Protein AF-A0A2W6E4Q5-F1 (afdb_monomer)

Sequence (170 aa):
MCGGDHVGRRRNDKDLIDVLPLVQTREFAFVKGAGGAVDGIVTTADVVGLYEETAGAFLLIGELDRALRSIISSAFTLAEVNALCRPGVAGISSADEMSFGDYQRILENPDKWAKLGWQLDRGTFIKRLDEVRDVRNDVMHFNPDPVPSGTTRKLRELIKIVRRYGAFGK

Nearest PDB structures (foldseek):
  3atp-assembly1_B  TM=2.750E-01  e=1.380E+00  Escherichia coli str. K-12 substr. W3110
  2lfd-assembly1_A  TM=3.001E-01  e=2.830E+00  Escherichia coli
  6n1l-assembly1_A  TM=2.375E-01  e=1.977E+00  Borreliella burgdorferi B31

Radius of gyration: 22.83 Å; Cα contacts (8 Å, |Δi|>4): 129; chains: 1; bounding box: 63×52×54 Å

Structure (mmCIF, N/CA/C/O backbone):
data_AF-A0A2W6E4Q5-F1
#
_entry.id   AF-A0A2W6E4Q5-F1
#
loop_
_atom_site.group_PDB
_atom_site.id
_atom_site.type_symbol
_atom_site.label_atom_id
_atom_site.label_alt_id
_atom_site.label_comp_id
_atom_site.label_asym_id
_atom_site.label_entity_id
_atom_site.label_seq_id
_atom_site.pdbx_PDB_ins_code
_atom_site.Cartn_x
_atom_site.Cartn_y
_atom_site.Cartn_z
_atom_site.occupancy
_atom_site.B_iso_or_equiv
_atom_site.auth_seq_id
_atom_site.auth_comp_id
_atom_site.auth_asym_id
_atom_site.auth_atom_id
_atom_site.pdbx_PDB_model_num
ATOM 1 N N . MET A 1 1 ? -44.303 34.575 13.469 1.00 31.73 1 MET A N 1
ATOM 2 C CA . MET A 1 1 ? -43.370 35.079 12.441 1.00 31.73 1 MET A CA 1
ATOM 3 C C . MET A 1 1 ? -42.359 33.986 12.171 1.00 31.73 1 MET A C 1
ATOM 5 O O . MET A 1 1 ? -41.859 33.397 13.119 1.00 31.73 1 MET A O 1
ATOM 9 N N . CYS A 1 2 ? -42.191 33.656 10.896 1.00 37.09 2 CYS A N 1
ATOM 10 C CA . CYS A 1 2 ? -41.389 32.549 10.392 1.00 37.09 2 CYS A CA 1
ATOM 11 C C . CYS A 1 2 ? -39.880 32.783 10.564 1.00 37.09 2 CYS A C 1
ATOM 13 O O . CYS A 1 2 ? -39.426 33.924 10.557 1.00 37.09 2 CYS A O 1
ATOM 15 N N . GLY A 1 3 ? -39.131 31.684 10.614 1.00 28.83 3 GLY A N 1
ATOM 16 C CA . GLY A 1 3 ? -37.676 31.617 10.474 1.00 28.83 3 GLY A CA 1
ATOM 17 C C . GLY A 1 3 ? -37.183 30.386 11.226 1.00 28.83 3 GLY A C 1
ATOM 18 O O . GLY A 1 3 ? -37.381 30.299 12.428 1.00 28.83 3 GLY A O 1
ATOM 19 N N . GLY A 1 4 ? -36.607 29.354 10.632 1.00 29.16 4 GLY A N 1
ATOM 20 C CA . GLY A 1 4 ? -36.110 29.104 9.287 1.00 29.16 4 GLY A CA 1
ATOM 21 C C . GLY A 1 4 ? -35.218 27.871 9.447 1.00 29.16 4 GLY A C 1
ATOM 22 O O . GLY A 1 4 ? -34.420 27.816 10.381 1.00 29.16 4 GLY A O 1
ATOM 23 N N . ASP A 1 5 ? -35.435 26.855 8.619 1.00 39.59 5 ASP A N 1
ATOM 24 C CA . ASP A 1 5 ? -34.815 25.537 8.725 1.00 39.59 5 ASP A CA 1
ATOM 25 C C . ASP A 1 5 ? -33.282 25.575 8.710 1.00 39.59 5 ASP A C 1
ATOM 27 O O . ASP A 1 5 ? -32.662 25.891 7.694 1.00 39.59 5 ASP A O 1
ATOM 31 N N . HIS A 1 6 ? -32.668 25.111 9.798 1.00 31.28 6 HIS A N 1
ATOM 32 C CA . HIS A 1 6 ? -31.333 24.522 9.784 1.00 31.28 6 HIS A CA 1
ATOM 33 C C . HIS A 1 6 ? -31.414 23.154 10.460 1.00 31.28 6 HIS A C 1
ATOM 35 O O . HIS A 1 6 ? -31.339 23.024 11.682 1.00 31.28 6 HIS A O 1
ATOM 41 N N . VAL A 1 7 ? -31.596 22.118 9.636 1.00 35.91 7 VAL A N 1
ATOM 42 C CA . VAL A 1 7 ? -31.468 20.708 10.019 1.00 35.91 7 VAL A CA 1
ATOM 43 C C . VAL A 1 7 ? -30.006 20.449 10.395 1.00 35.91 7 VAL A C 1
ATOM 45 O O . VAL A 1 7 ? -29.190 19.995 9.597 1.00 35.91 7 VAL A O 1
ATOM 48 N N . GLY A 1 8 ? -29.659 20.775 11.638 1.00 28.92 8 GLY A N 1
ATOM 49 C CA . GLY A 1 8 ? -28.462 20.288 12.304 1.00 28.92 8 GLY A CA 1
ATOM 50 C C . GLY A 1 8 ? -28.717 18.851 12.728 1.00 28.92 8 GLY A C 1
ATOM 51 O O . GLY A 1 8 ? -29.323 18.597 13.768 1.00 28.92 8 GLY A O 1
ATOM 52 N N . ARG A 1 9 ? -28.296 17.905 11.890 1.00 31.89 9 ARG A N 1
ATOM 53 C CA . ARG A 1 9 ? -28.282 16.468 12.179 1.00 31.89 9 ARG A CA 1
ATOM 54 C C . ARG A 1 9 ? -27.397 16.241 13.418 1.00 31.89 9 ARG A C 1
ATOM 56 O O . ARG A 1 9 ? -26.188 16.102 13.280 1.00 31.89 9 ARG A O 1
ATOM 63 N N . ARG A 1 10 ? -27.969 16.265 14.628 1.00 32.62 10 ARG A N 1
ATOM 64 C CA . ARG A 1 10 ? -27.232 15.947 15.861 1.00 32.62 10 ARG A CA 1
ATOM 65 C C . ARG A 1 10 ? -26.858 14.464 15.823 1.00 32.62 10 ARG A C 1
ATOM 67 O O . ARG A 1 10 ? -27.726 13.608 15.984 1.00 32.62 10 ARG A O 1
ATOM 74 N N . ARG A 1 11 ? -25.587 14.164 15.539 1.00 42.06 11 ARG A N 1
ATOM 75 C CA . ARG A 1 11 ? -24.995 12.853 15.834 1.00 42.06 11 ARG A CA 1
ATOM 76 C C . ARG A 1 11 ? -24.927 12.722 17.356 1.00 42.06 11 ARG A C 1
ATOM 78 O O . ARG A 1 11 ? -24.701 13.706 18.045 1.00 42.06 11 ARG A O 1
ATOM 85 N N . ASN A 1 12 ? -25.177 11.527 17.874 1.00 49.22 12 ASN A N 1
ATOM 86 C CA . ASN A 1 12 ? -24.932 11.215 19.278 1.00 49.22 12 ASN A CA 1
ATOM 87 C C . ASN A 1 12 ? -23.471 11.550 19.628 1.00 49.22 12 ASN A C 1
ATOM 89 O O . ASN A 1 12 ? -22.556 11.042 18.991 1.00 49.22 12 ASN A O 1
ATOM 93 N N . ASP A 1 13 ? -23.281 12.436 20.603 1.00 53.97 13 ASP A N 1
ATOM 94 C CA . ASP A 1 13 ? -22.134 13.359 20.711 1.00 53.97 13 ASP A CA 1
ATOM 95 C C . ASP A 1 13 ? -20.877 12.782 21.404 1.00 53.97 13 ASP A C 1
ATOM 97 O O . ASP A 1 13 ? -20.233 13.459 22.205 1.00 53.97 13 ASP A O 1
ATOM 101 N N . LYS A 1 14 ? -20.510 11.523 21.137 1.00 57.41 14 LYS A N 1
ATOM 102 C CA . LYS A 1 14 ? -19.186 11.003 21.526 1.00 57.41 14 LYS A CA 1
ATOM 103 C C . LYS A 1 14 ? -18.607 10.133 20.426 1.00 57.41 14 LYS A C 1
ATOM 105 O O . LYS A 1 14 ? -19.227 9.138 20.047 1.00 57.41 14 LYS A O 1
ATOM 110 N N . ASP A 1 15 ? -17.421 10.501 19.952 1.00 70.25 15 ASP A N 1
ATOM 111 C CA . ASP A 1 15 ? -16.656 9.644 19.057 1.00 70.25 15 ASP A CA 1
ATOM 112 C C . ASP A 1 15 ? -16.235 8.376 19.808 1.00 70.25 15 ASP A C 1
ATOM 114 O O . ASP A 1 15 ? -16.139 8.354 21.040 1.00 70.25 15 ASP A O 1
ATOM 118 N N . LEU A 1 16 ? -15.957 7.296 19.070 1.00 70.56 16 LEU A N 1
ATOM 119 C CA . LEU A 1 16 ? -15.518 6.034 19.673 1.00 70.56 16 LEU A CA 1
ATOM 120 C C . LEU A 1 16 ? -14.312 6.246 20.604 1.00 70.56 16 LEU A C 1
ATOM 122 O O . LEU A 1 16 ? -14.220 5.612 21.652 1.00 70.56 16 LEU A O 1
ATOM 126 N N . ILE A 1 17 ? -13.428 7.184 20.251 1.00 75.12 17 ILE A N 1
ATOM 127 C CA . ILE A 1 17 ? -12.246 7.538 21.039 1.00 75.12 17 ILE A CA 1
ATOM 128 C C . ILE A 1 17 ? -12.600 8.049 22.444 1.00 75.12 17 ILE A C 1
ATOM 130 O O . ILE A 1 17 ? -11.920 7.713 23.413 1.00 75.12 17 ILE A O 1
ATOM 134 N N . ASP A 1 18 ? -13.710 8.776 22.577 1.00 79.88 18 ASP A N 1
ATOM 135 C CA . ASP A 1 18 ? -14.149 9.381 23.836 1.00 79.88 18 ASP A CA 1
ATOM 136 C C . ASP A 1 18 ? -14.718 8.346 24.811 1.00 79.88 18 ASP A C 1
ATOM 138 O O . ASP A 1 18 ? -14.777 8.579 26.023 1.00 79.88 18 ASP A O 1
ATOM 142 N N . VAL A 1 19 ? -15.168 7.199 24.292 1.00 81.12 19 VAL A N 1
ATOM 143 C CA . VAL A 1 19 ? -15.729 6.108 25.098 1.00 81.12 19 VAL A CA 1
ATOM 144 C C . VAL A 1 19 ? -14.705 5.020 25.418 1.00 81.12 19 VAL A C 1
ATOM 146 O O . VAL A 1 19 ? -14.979 4.198 26.292 1.00 81.12 19 VAL A O 1
ATOM 149 N N . LEU A 1 20 ? -13.508 5.039 24.816 1.00 83.00 20 LEU A N 1
ATOM 150 C CA . LEU A 1 20 ? -12.463 4.038 25.076 1.00 83.00 20 LEU A CA 1
ATOM 151 C C . LEU A 1 20 ? -12.093 3.905 26.562 1.00 83.00 20 LEU A C 1
ATOM 153 O O . LEU A 1 20 ? -12.057 2.770 27.037 1.00 83.00 20 LEU A O 1
ATOM 157 N N . PRO A 1 21 ? -11.890 4.988 27.346 1.00 86.81 21 PRO A N 1
ATOM 158 C CA . PRO A 1 21 ? -11.573 4.845 28.771 1.00 86.81 21 PRO A CA 1
ATOM 159 C C . PRO A 1 21 ? -12.707 4.181 29.564 1.00 86.81 21 PRO A C 1
ATOM 161 O O . PRO A 1 21 ? -12.472 3.444 30.524 1.00 86.81 21 PRO A O 1
ATOM 164 N N . LEU A 1 22 ? -13.957 4.426 29.158 1.00 84.88 22 LEU A N 1
ATOM 165 C CA . LEU A 1 22 ? -15.131 3.835 29.792 1.00 84.88 22 LEU A CA 1
ATOM 166 C C . LEU A 1 22 ? -15.226 2.339 29.479 1.00 84.88 22 LEU A C 1
ATOM 168 O O . LEU A 1 22 ? -15.399 1.542 30.395 1.00 84.88 22 LEU A O 1
ATOM 172 N N . VAL A 1 23 ? -15.065 1.962 28.209 1.00 87.44 23 VAL A N 1
ATOM 173 C CA . VAL A 1 23 ? -15.087 0.560 27.768 1.00 87.44 23 VAL A CA 1
ATOM 174 C C . VAL A 1 23 ? -13.905 -0.215 28.360 1.00 87.44 23 VAL A C 1
ATOM 176 O O . VAL A 1 23 ? -14.076 -1.343 28.801 1.00 87.44 23 VAL A O 1
ATOM 179 N N . GLN A 1 24 ? -12.726 0.402 28.480 1.00 86.12 24 GLN A N 1
ATOM 180 C CA . GLN A 1 24 ? -11.556 -0.225 29.099 1.00 86.12 24 GLN A CA 1
ATOM 181 C C . GLN A 1 24 ? -11.756 -0.510 30.595 1.00 86.12 24 GLN A C 1
ATOM 183 O O . GLN A 1 24 ? -11.285 -1.527 31.095 1.00 86.12 24 GLN A O 1
ATOM 188 N N . THR A 1 25 ? -12.434 0.383 31.321 1.00 88.06 25 THR A N 1
ATOM 189 C CA . THR A 1 25 ? -12.630 0.245 32.776 1.00 88.06 25 THR A CA 1
ATOM 190 C C . THR A 1 25 ? -13.869 -0.558 33.157 1.00 88.06 25 THR A C 1
ATOM 192 O O . THR A 1 25 ? -13.901 -1.133 34.242 1.00 88.06 25 THR A O 1
ATOM 195 N N . ARG A 1 26 ? -14.900 -0.574 32.306 1.00 87.50 26 ARG A N 1
ATOM 196 C CA . ARG A 1 26 ? -16.204 -1.196 32.595 1.00 87.50 26 ARG A CA 1
ATOM 197 C C . ARG A 1 26 ? -16.591 -2.314 31.628 1.00 87.50 26 ARG A C 1
ATOM 199 O O . ARG A 1 26 ? -17.724 -2.774 31.686 1.00 87.50 26 ARG A O 1
ATOM 206 N N . GLU A 1 27 ? -15.681 -2.712 30.741 1.00 85.56 27 GLU A N 1
ATOM 207 C CA . GLU A 1 27 ? -15.821 -3.737 29.685 1.00 85.56 27 GLU A CA 1
ATOM 208 C C . GLU A 1 27 ? -16.837 -3.413 28.574 1.00 85.56 27 GLU A C 1
ATOM 210 O O . GLU A 1 27 ? -16.731 -3.929 27.458 1.00 85.56 27 GLU A O 1
ATOM 215 N N . PHE A 1 28 ? -17.795 -2.526 28.845 1.00 89.31 28 PHE A N 1
ATOM 216 C CA . PHE A 1 28 ? -18.787 -2.059 27.890 1.00 89.31 28 PHE A CA 1
ATOM 217 C C . PHE A 1 28 ? -19.293 -0.642 28.208 1.00 89.31 28 PHE A C 1
ATOM 219 O O . PHE A 1 28 ? -19.171 -0.130 29.324 1.00 89.31 28 PHE A O 1
ATOM 226 N N . ALA A 1 29 ? -19.912 -0.012 27.212 1.00 88.50 29 ALA A N 1
ATOM 227 C CA . ALA A 1 29 ? -20.621 1.256 27.318 1.00 88.50 29 ALA A CA 1
ATOM 228 C C . ALA A 1 29 ? -21.997 1.156 26.646 1.00 88.50 29 ALA A C 1
ATOM 230 O O . ALA A 1 29 ? -22.136 0.539 25.593 1.00 88.50 29 ALA A O 1
ATOM 231 N N . PHE A 1 30 ? -23.016 1.786 27.235 1.00 87.31 30 PHE A N 1
ATOM 232 C CA . PHE A 1 30 ? -24.330 1.906 26.601 1.00 87.31 30 PHE A CA 1
ATOM 233 C C . PHE A 1 30 ? -24.342 3.047 25.587 1.00 87.31 30 PHE A C 1
ATOM 235 O O . PHE A 1 30 ? -23.954 4.174 25.906 1.00 87.31 30 PHE A O 1
ATOM 242 N N . VAL A 1 31 ? -24.875 2.769 24.402 1.00 84.62 31 VAL A N 1
ATOM 243 C CA . VAL A 1 31 ? -25.187 3.776 23.388 1.00 84.62 31 VAL A CA 1
ATOM 244 C C . VAL A 1 31 ? -26.639 4.184 23.575 1.00 84.62 31 VAL A C 1
ATOM 246 O O . VAL A 1 31 ? -27.530 3.335 23.601 1.00 84.62 31 VAL A O 1
ATOM 249 N N . LYS A 1 32 ? -26.884 5.484 23.738 1.00 83.19 32 LYS A N 1
ATOM 250 C CA . LYS A 1 32 ? -28.240 6.021 23.866 1.00 83.19 32 LYS A CA 1
ATOM 251 C C . LYS A 1 32 ? -28.683 6.662 22.567 1.00 83.19 32 LYS A C 1
ATOM 253 O O . LYS A 1 32 ? -27.905 7.393 21.969 1.00 83.19 32 LYS A O 1
ATOM 258 N N . GLY A 1 33 ? -29.918 6.416 22.159 1.00 76.81 33 GLY A N 1
ATOM 259 C CA . GLY A 1 33 ? -30.554 7.088 21.035 1.00 76.81 33 GLY A CA 1
ATOM 260 C C . GLY A 1 33 ? -30.903 8.542 21.320 1.00 76.81 33 GLY A C 1
ATOM 261 O O . GLY A 1 33 ? -30.861 9.003 22.462 1.00 76.81 33 GLY A O 1
ATOM 262 N N . ALA A 1 34 ? -31.359 9.249 20.285 1.00 77.00 34 ALA A N 1
ATOM 263 C CA . ALA A 1 34 ? -31.807 10.641 20.391 1.00 77.00 34 ALA A CA 1
ATOM 264 C C . ALA A 1 34 ? -32.950 10.844 21.413 1.00 77.00 34 ALA A C 1
ATOM 266 O O . ALA A 1 34 ? -33.111 11.938 21.948 1.00 77.00 34 ALA A O 1
ATOM 267 N N . GLY A 1 35 ? -33.724 9.793 21.710 1.00 78.94 35 GLY A N 1
ATOM 268 C CA . GLY A 1 35 ? -34.782 9.794 22.727 1.00 78.94 35 GLY A CA 1
ATOM 269 C C . GLY A 1 35 ? -34.316 9.462 24.152 1.00 78.94 35 GLY A C 1
ATOM 270 O O . GLY A 1 35 ? -35.151 9.323 25.040 1.00 78.94 35 GLY A O 1
ATOM 271 N N . GLY A 1 36 ? -33.012 9.275 24.386 1.00 78.75 36 GLY A N 1
ATOM 272 C CA . GLY A 1 36 ? -32.452 8.901 25.692 1.00 78.75 36 GLY A CA 1
ATOM 273 C C . GLY A 1 36 ? -32.615 7.423 26.073 1.00 78.75 36 GLY A C 1
ATOM 274 O O . GLY A 1 36 ? -32.049 6.998 27.085 1.00 78.75 36 GLY A O 1
ATOM 275 N N . ALA A 1 37 ? -33.338 6.643 25.263 1.00 84.56 37 ALA A N 1
ATOM 276 C CA . ALA A 1 37 ? -33.403 5.188 25.357 1.00 84.56 37 ALA A CA 1
ATOM 277 C C . ALA A 1 37 ? -32.040 4.557 25.034 1.00 84.56 37 ALA A C 1
ATOM 279 O O . ALA A 1 37 ? -31.229 5.151 24.327 1.00 84.56 37 ALA A O 1
ATOM 280 N N . VAL A 1 38 ? -31.771 3.373 25.584 1.00 87.75 38 VAL A N 1
ATOM 281 C CA . VAL A 1 38 ? -30.578 2.591 25.234 1.00 87.75 38 VAL A CA 1
ATOM 282 C C . VAL A 1 38 ? -30.839 1.894 23.902 1.00 87.75 38 VAL A C 1
ATOM 284 O O . VAL A 1 38 ? -31.729 1.053 23.821 1.00 87.75 38 VAL A O 1
ATOM 287 N N . ASP A 1 39 ? -30.040 2.229 22.893 1.00 86.94 39 ASP A N 1
ATOM 288 C CA . ASP A 1 39 ? -30.154 1.705 21.527 1.00 86.94 39 ASP A CA 1
ATOM 289 C C . ASP A 1 39 ? -29.130 0.592 21.249 1.00 86.94 39 ASP A C 1
ATOM 291 O O . ASP A 1 39 ? -29.245 -0.130 20.261 1.00 86.94 39 ASP A O 1
ATOM 295 N N . GLY A 1 40 ? -28.121 0.428 22.112 1.00 85.12 40 GLY A N 1
ATOM 296 C CA . GLY A 1 40 ? -27.114 -0.616 21.955 1.00 85.12 40 GLY A CA 1
ATOM 297 C C . GLY A 1 40 ? -26.017 -0.587 23.013 1.00 85.12 40 GLY A C 1
ATOM 298 O O . GLY A 1 40 ? -26.060 0.187 23.975 1.00 85.12 40 GLY A O 1
ATOM 299 N N . ILE A 1 41 ? -25.015 -1.440 22.808 1.00 89.25 41 ILE A N 1
ATOM 300 C CA . ILE A 1 41 ? -23.789 -1.508 23.605 1.00 89.25 41 ILE A CA 1
ATOM 301 C C . ILE A 1 41 ? -22.567 -1.437 22.688 1.00 89.25 41 ILE A C 1
ATOM 303 O O . ILE A 1 41 ? -22.635 -1.847 21.533 1.00 89.25 41 ILE A O 1
ATOM 307 N N . VAL A 1 42 ? -21.461 -0.932 23.222 1.00 87.81 42 VAL A N 1
ATOM 308 C CA . VAL A 1 42 ? -20.119 -1.044 22.640 1.00 87.81 42 VAL A CA 1
ATOM 309 C C . VAL A 1 42 ? -19.240 -1.737 23.666 1.00 87.81 42 VAL A C 1
ATOM 311 O O . VAL A 1 42 ? -19.237 -1.345 24.833 1.00 87.81 42 VAL A O 1
ATOM 314 N N . THR A 1 43 ? -18.510 -2.760 23.246 1.00 90.06 43 THR A N 1
ATOM 315 C CA . THR A 1 43 ? -17.658 -3.594 24.099 1.00 90.06 43 THR A CA 1
ATOM 316 C C . THR A 1 43 ? -16.192 -3.490 23.693 1.00 90.06 43 THR A C 1
ATOM 318 O O . THR A 1 43 ? -15.852 -3.004 22.611 1.00 90.06 43 THR A O 1
ATOM 321 N N . THR A 1 44 ? -15.299 -4.003 24.540 1.00 87.81 44 THR A N 1
ATOM 322 C CA . THR A 1 44 ? -13.880 -4.152 24.184 1.00 87.81 44 THR A CA 1
ATOM 323 C C . THR A 1 44 ? -13.695 -5.005 22.926 1.00 87.81 44 THR A C 1
ATOM 325 O O . THR A 1 44 ? -12.816 -4.707 22.124 1.00 87.81 44 THR A O 1
ATOM 328 N N . ALA A 1 45 ? -14.531 -6.029 22.714 1.00 86.00 45 ALA A N 1
ATOM 329 C CA . ALA A 1 45 ? -14.454 -6.881 21.528 1.00 86.00 45 ALA A CA 1
ATOM 330 C C . ALA A 1 45 ? -14.740 -6.100 20.234 1.00 86.00 45 ALA A C 1
ATOM 332 O O . ALA A 1 45 ? -14.051 -6.309 19.239 1.00 86.00 45 ALA A O 1
ATOM 333 N N . ASP A 1 46 ? -15.682 -5.154 20.267 1.00 83.38 46 ASP A N 1
ATOM 334 C CA . ASP A 1 46 ? -16.000 -4.298 19.115 1.00 83.38 46 ASP A CA 1
ATOM 335 C C . ASP A 1 46 ? -14.831 -3.361 18.774 1.00 83.38 46 ASP A C 1
ATOM 337 O O . ASP A 1 46 ? -14.457 -3.211 17.610 1.00 83.38 46 ASP A O 1
ATOM 341 N N . VAL A 1 47 ? -14.202 -2.770 19.799 1.00 82.19 47 VAL A N 1
ATOM 342 C CA . VAL A 1 47 ? -13.016 -1.911 19.637 1.00 82.19 47 VAL A CA 1
ATOM 343 C C . VAL A 1 47 ? -11.832 -2.707 19.089 1.00 82.19 47 VAL A C 1
ATOM 345 O O . VAL A 1 47 ? -11.159 -2.249 18.165 1.00 82.19 47 VAL A O 1
ATOM 348 N N . VAL A 1 48 ? -11.571 -3.894 19.644 1.00 81.81 48 VAL A N 1
ATOM 349 C CA . VAL A 1 48 ? -10.487 -4.773 19.187 1.00 81.81 48 VAL A CA 1
ATOM 350 C C . VAL A 1 48 ? -10.731 -5.211 17.747 1.00 81.81 48 VAL A C 1
ATOM 352 O O . VAL A 1 48 ? -9.806 -5.121 16.949 1.00 81.81 48 VAL A O 1
ATOM 355 N N . GLY A 1 49 ? -11.957 -5.594 17.384 1.00 79.44 49 GLY A N 1
ATOM 356 C CA . GLY A 1 49 ? -12.304 -5.953 16.008 1.00 79.44 49 GLY A CA 1
ATOM 357 C C . GLY A 1 49 ? -12.036 -4.814 15.020 1.00 79.44 49 GLY A C 1
ATOM 358 O O . GLY A 1 49 ? -11.358 -5.015 14.013 1.00 79.44 49 GLY A O 1
ATOM 359 N N . LEU A 1 50 ? -12.471 -3.590 15.341 1.00 75.75 50 LEU A N 1
ATOM 360 C CA . LEU A 1 50 ? -12.211 -2.415 14.500 1.00 75.75 50 LEU A CA 1
ATOM 361 C C . LEU A 1 50 ? -10.708 -2.097 14.388 1.00 75.75 50 LEU A C 1
ATOM 363 O O . LEU A 1 50 ? -10.211 -1.724 13.317 1.00 75.75 50 LEU A O 1
ATOM 367 N N . TYR A 1 51 ? -9.970 -2.260 15.490 1.00 77.44 51 TYR A N 1
ATOM 368 C CA . TYR A 1 51 ? -8.522 -2.083 15.501 1.00 77.44 51 TYR A CA 1
ATOM 369 C C . TYR A 1 51 ? -7.821 -3.151 14.657 1.00 77.44 51 TYR A C 1
ATOM 371 O O . TYR A 1 51 ? -6.951 -2.809 13.862 1.00 77.44 51 TYR A O 1
ATOM 379 N N . GLU A 1 52 ? -8.205 -4.423 14.773 1.00 78.12 52 GLU A N 1
ATOM 380 C CA . GLU A 1 52 ? -7.652 -5.519 13.974 1.00 78.12 52 GLU A CA 1
ATOM 381 C C . GLU A 1 52 ? -7.852 -5.292 12.473 1.00 78.12 52 GLU A C 1
ATOM 383 O O . GLU A 1 52 ? -6.933 -5.532 11.685 1.00 78.12 52 GLU A O 1
ATOM 388 N N . GLU A 1 53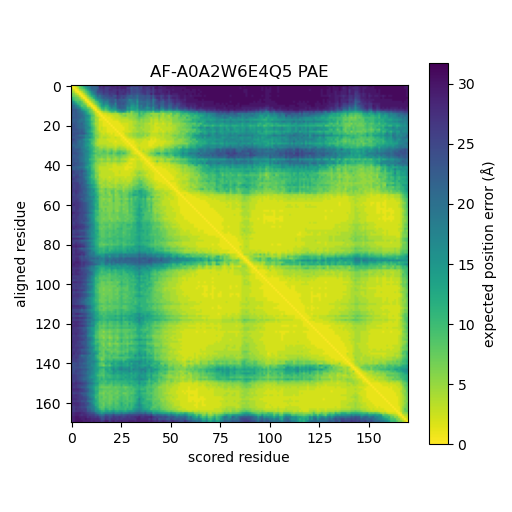 ? -9.015 -4.784 12.061 1.00 74.75 53 GLU A N 1
ATOM 389 C CA . GLU A 1 53 ? -9.284 -4.465 10.658 1.00 74.75 53 GLU A CA 1
ATOM 390 C C . GLU A 1 53 ? -8.381 -3.336 10.144 1.00 74.75 53 GLU A C 1
ATOM 392 O O . GLU A 1 53 ? -7.729 -3.482 9.102 1.00 74.75 53 GLU A O 1
ATOM 397 N N . THR A 1 54 ? -8.283 -2.241 10.901 1.00 75.12 54 THR A N 1
ATOM 398 C CA . THR A 1 54 ? -7.528 -1.044 10.498 1.00 75.12 54 THR A CA 1
ATOM 399 C C . THR A 1 54 ? -6.015 -1.262 10.596 1.00 75.12 54 THR A C 1
ATOM 401 O O . THR A 1 54 ? -5.280 -1.067 9.623 1.00 75.12 54 THR A O 1
ATOM 404 N N . ALA A 1 55 ? -5.530 -1.727 11.749 1.00 82.56 55 ALA A N 1
ATOM 405 C CA . ALA A 1 55 ? -4.117 -2.015 11.977 1.00 82.56 55 ALA A CA 1
ATOM 406 C C . ALA A 1 55 ? -3.639 -3.178 11.100 1.00 82.56 55 ALA A C 1
ATOM 408 O O . ALA A 1 55 ? -2.536 -3.132 10.550 1.00 82.56 55 ALA A O 1
ATOM 409 N N . GLY A 1 56 ? -4.481 -4.196 10.899 1.00 86.12 56 GLY A N 1
ATOM 410 C CA . GLY A 1 56 ? -4.185 -5.308 10.003 1.00 86.12 56 GLY A CA 1
ATOM 411 C C . GLY A 1 56 ? -3.980 -4.848 8.562 1.00 86.12 56 GLY A C 1
ATOM 412 O O . GLY A 1 56 ? -3.009 -5.257 7.923 1.00 86.12 56 GLY A O 1
ATOM 413 N N . ALA A 1 57 ? -4.843 -3.965 8.049 1.00 87.94 57 ALA A N 1
ATOM 414 C CA . ALA A 1 57 ? -4.664 -3.383 6.721 1.00 87.94 57 ALA A CA 1
ATOM 415 C C . ALA A 1 57 ? -3.359 -2.574 6.626 1.00 87.94 57 ALA A C 1
ATOM 417 O O . ALA A 1 57 ? -2.584 -2.788 5.692 1.00 87.94 57 ALA A O 1
ATOM 418 N N . PHE A 1 58 ? -3.069 -1.722 7.614 1.00 88.75 58 PHE A N 1
ATOM 419 C CA . PHE A 1 58 ? -1.841 -0.922 7.664 1.00 88.75 58 PHE A CA 1
ATOM 420 C C . PHE A 1 58 ? -0.570 -1.787 7.623 1.00 88.75 58 PHE A C 1
ATOM 422 O O . PHE A 1 58 ? 0.327 -1.553 6.807 1.00 88.75 58 PHE A O 1
ATOM 429 N N . LEU A 1 59 ? -0.503 -2.829 8.457 1.00 90.62 59 LEU A N 1
ATOM 430 C CA . LEU A 1 59 ? 0.642 -3.742 8.509 1.00 90.62 59 LEU A CA 1
ATOM 431 C C . LEU A 1 59 ? 0.840 -4.490 7.184 1.00 90.62 59 LEU A C 1
ATOM 433 O O . LEU A 1 59 ? 1.969 -4.607 6.702 1.00 90.62 59 LEU A O 1
ATOM 437 N N . LEU A 1 60 ? -0.252 -4.952 6.569 1.00 93.44 60 LEU A N 1
ATOM 438 C CA . LEU A 1 60 ? -0.214 -5.640 5.278 1.00 93.44 60 LEU A CA 1
ATOM 439 C C . LEU A 1 60 ? 0.218 -4.707 4.139 1.00 93.44 60 LEU A C 1
ATOM 441 O O . LEU A 1 60 ? 0.975 -5.129 3.267 1.00 93.44 60 LEU A O 1
ATOM 445 N N . ILE A 1 61 ? -0.198 -3.438 4.147 1.00 94.31 61 ILE A N 1
ATOM 446 C CA . ILE A 1 61 ? 0.289 -2.439 3.183 1.00 94.31 61 ILE A CA 1
ATOM 447 C C . ILE A 1 61 ? 1.810 -2.282 3.308 1.00 94.31 61 ILE A C 1
ATOM 449 O O . ILE A 1 61 ? 2.512 -2.324 2.299 1.00 94.31 61 ILE A O 1
ATOM 453 N N . GLY A 1 62 ? 2.336 -2.166 4.532 1.00 93.88 62 GLY A N 1
ATOM 454 C CA . GLY A 1 62 ? 3.782 -2.082 4.765 1.00 93.88 62 GLY A CA 1
ATOM 455 C C . GLY A 1 62 ? 4.541 -3.362 4.388 1.00 93.88 62 GLY A C 1
ATOM 456 O O . GLY A 1 62 ? 5.714 -3.325 4.018 1.00 93.88 62 GLY A O 1
ATOM 457 N N . GLU A 1 63 ? 3.904 -4.527 4.474 1.00 95.50 63 GLU A N 1
ATOM 458 C CA . GLU A 1 63 ? 4.457 -5.791 3.978 1.00 95.50 63 GLU A CA 1
ATOM 459 C C . GLU A 1 63 ? 4.498 -5.845 2.446 1.00 95.50 63 GLU A C 1
ATOM 461 O O . GLU A 1 63 ? 5.511 -6.261 1.878 1.00 95.50 63 GLU A O 1
ATOM 466 N N . LEU A 1 64 ? 3.436 -5.387 1.780 1.00 95.69 64 LEU A N 1
ATOM 467 C CA . LEU A 1 64 ? 3.388 -5.284 0.326 1.00 95.69 64 LEU A CA 1
ATOM 468 C C . LEU A 1 64 ? 4.433 -4.296 -0.205 1.00 95.69 64 LEU A C 1
ATOM 470 O O . LEU A 1 64 ? 5.139 -4.635 -1.149 1.00 95.69 64 LEU A O 1
ATOM 474 N N . ASP A 1 65 ? 4.563 -3.120 0.413 1.00 95.00 65 ASP A N 1
ATOM 475 C CA . ASP A 1 65 ? 5.569 -2.107 0.060 1.00 95.00 65 ASP A CA 1
ATOM 476 C C . ASP A 1 65 ? 6.985 -2.699 0.070 1.00 95.00 65 ASP A C 1
ATOM 478 O O . ASP A 1 65 ? 7.691 -2.653 -0.938 1.00 95.00 65 ASP A O 1
ATOM 482 N N . ARG A 1 66 ? 7.361 -3.369 1.166 1.00 95.19 66 ARG A N 1
ATOM 483 C CA . ARG A 1 66 ? 8.664 -4.042 1.287 1.00 95.19 66 ARG A CA 1
ATOM 484 C C . ARG A 1 66 ? 8.857 -5.134 0.237 1.00 95.19 66 ARG A C 1
ATOM 486 O O . ARG A 1 66 ? 9.954 -5.275 -0.303 1.00 95.19 66 ARG A O 1
ATOM 493 N N . ALA A 1 67 ? 7.813 -5.909 -0.062 1.00 95.00 67 ALA A N 1
ATOM 494 C CA . ALA A 1 67 ? 7.882 -6.963 -1.070 1.00 95.00 67 ALA A CA 1
ATOM 495 C C . ALA A 1 67 ? 8.081 -6.391 -2.486 1.00 95.00 67 ALA A C 1
ATOM 497 O O . ALA A 1 67 ? 8.935 -6.878 -3.225 1.00 95.00 67 ALA A O 1
ATOM 498 N N . LEU A 1 68 ? 7.343 -5.335 -2.843 1.00 95.69 68 LEU A N 1
ATOM 499 C CA . LEU A 1 68 ? 7.482 -4.641 -4.125 1.00 95.69 68 LEU A CA 1
ATOM 500 C C . LEU A 1 68 ? 8.862 -3.993 -4.260 1.00 95.69 68 LEU A C 1
ATOM 502 O O . LEU A 1 68 ? 9.530 -4.208 -5.273 1.00 95.69 68 LEU A O 1
ATOM 506 N N . ARG A 1 69 ? 9.323 -3.283 -3.219 1.00 95.44 69 ARG A N 1
ATOM 507 C CA . ARG A 1 69 ? 10.669 -2.697 -3.165 1.00 95.44 69 ARG A CA 1
ATOM 508 C C . ARG A 1 69 ? 11.732 -3.753 -3.414 1.00 95.44 69 ARG A C 1
ATOM 510 O O . ARG A 1 69 ? 12.557 -3.580 -4.300 1.00 95.44 69 ARG A O 1
ATOM 517 N N . SER A 1 70 ? 11.677 -4.869 -2.685 1.00 93.75 70 SER A N 1
ATOM 518 C CA . SER A 1 70 ? 12.660 -5.948 -2.815 1.00 93.75 70 SER A CA 1
ATOM 519 C C . SER A 1 70 ? 12.762 -6.473 -4.247 1.00 93.75 70 SER A C 1
ATOM 521 O O . SER A 1 70 ? 13.867 -6.702 -4.734 1.00 93.75 70 SER A O 1
ATOM 523 N N . ILE A 1 71 ? 11.630 -6.670 -4.923 1.00 93.81 71 ILE A N 1
ATOM 524 C CA . ILE A 1 71 ? 11.596 -7.186 -6.296 1.00 93.81 71 ILE A CA 1
ATOM 525 C C . ILE A 1 71 ? 12.172 -6.159 -7.260 1.00 93.81 71 ILE A C 1
ATOM 527 O O . ILE A 1 71 ? 13.058 -6.477 -8.050 1.00 93.81 71 ILE A O 1
ATOM 531 N N . ILE A 1 72 ? 11.711 -4.915 -7.167 1.00 93.81 72 ILE A N 1
ATOM 532 C CA . ILE A 1 72 ? 12.147 -3.843 -8.060 1.00 93.81 72 ILE A CA 1
ATOM 533 C C . ILE A 1 72 ? 13.645 -3.587 -7.895 1.00 93.81 72 ILE A C 1
ATOM 535 O O . ILE A 1 72 ? 14.362 -3.537 -8.890 1.00 93.81 72 ILE A O 1
ATOM 539 N N . SER A 1 73 ? 14.138 -3.516 -6.659 1.00 92.88 73 SER A N 1
ATOM 540 C CA . SER A 1 73 ? 15.561 -3.328 -6.371 1.00 92.88 73 SER A CA 1
ATOM 541 C C . SER A 1 73 ? 16.432 -4.502 -6.816 1.00 92.88 73 SER A C 1
ATOM 543 O O . SER A 1 73 ? 17.609 -4.301 -7.091 1.00 92.88 73 SER A O 1
ATOM 545 N N . SER A 1 74 ? 15.881 -5.717 -6.905 1.00 91.88 74 SER A N 1
ATOM 546 C CA . SER A 1 74 ? 16.611 -6.862 -7.465 1.00 91.88 74 SER A CA 1
ATOM 547 C C . SER A 1 74 ? 16.642 -6.888 -8.997 1.00 91.88 74 SER A C 1
ATOM 549 O O . SER A 1 74 ? 17.596 -7.401 -9.573 1.00 91.88 74 SER A O 1
ATOM 551 N N . ALA A 1 75 ? 15.627 -6.330 -9.664 1.00 92.12 75 ALA A N 1
ATOM 552 C CA . ALA A 1 75 ? 15.464 -6.423 -11.117 1.00 92.12 75 ALA A CA 1
ATOM 553 C C . AL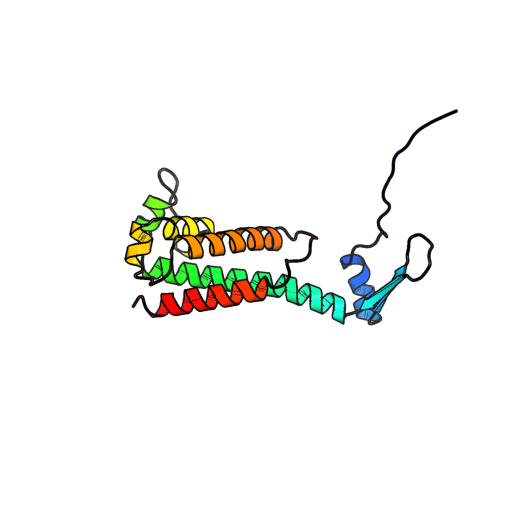A A 1 75 ? 15.974 -5.186 -11.882 1.00 92.12 75 ALA A C 1
ATOM 555 O O . ALA A 1 75 ? 16.285 -5.264 -13.081 1.00 92.12 75 ALA A O 1
ATOM 556 N N . PHE A 1 76 ? 16.045 -4.032 -11.216 1.00 93.75 76 PHE A N 1
ATOM 557 C CA . PHE A 1 76 ? 16.346 -2.751 -11.845 1.00 93.75 76 PHE A CA 1
ATOM 558 C C . PHE A 1 76 ? 17.356 -1.941 -11.041 1.00 93.75 76 PHE A C 1
ATOM 560 O O . PHE A 1 76 ? 17.342 -1.904 -9.812 1.00 93.75 76 PHE A O 1
ATOM 567 N N . THR A 1 77 ? 18.213 -1.234 -11.767 1.00 93.50 77 THR A N 1
ATOM 568 C CA . THR A 1 77 ? 19.142 -0.265 -11.182 1.00 93.50 77 THR A CA 1
ATOM 569 C C . THR A 1 77 ? 18.423 1.036 -10.816 1.00 93.50 77 THR A C 1
ATOM 571 O O . THR A 1 77 ? 17.419 1.401 -11.431 1.00 93.50 77 THR A O 1
ATOM 574 N N . LEU A 1 78 ? 18.974 1.803 -9.869 1.00 91.81 78 LEU A N 1
ATOM 575 C CA . LEU A 1 78 ? 18.437 3.129 -9.525 1.00 91.81 78 LEU A CA 1
ATOM 576 C C . LEU A 1 78 ? 18.418 4.087 -10.724 1.00 91.81 78 LEU A C 1
ATOM 578 O O . LEU A 1 78 ? 17.517 4.914 -10.830 1.00 91.81 78 LEU A O 1
ATOM 582 N N . ALA A 1 79 ? 19.368 3.957 -11.655 1.00 91.44 79 ALA A N 1
ATOM 583 C CA . ALA A 1 79 ? 19.379 4.742 -12.887 1.00 91.44 79 ALA A CA 1
ATOM 584 C C . ALA A 1 79 ? 18.155 4.438 -13.769 1.00 91.44 79 ALA A C 1
ATOM 586 O O . ALA A 1 79 ? 17.502 5.362 -14.252 1.00 91.44 79 ALA A O 1
ATOM 587 N N . GLU A 1 80 ? 17.800 3.157 -13.931 1.00 91.62 80 GLU A N 1
ATOM 588 C CA . GLU A 1 80 ? 16.591 2.750 -14.659 1.00 91.62 80 GLU A CA 1
ATOM 589 C C . GLU A 1 80 ? 15.311 3.252 -13.979 1.00 91.62 80 GLU A C 1
ATOM 591 O O . GLU A 1 80 ? 14.387 3.682 -14.669 1.00 91.62 80 GLU A O 1
ATOM 596 N N . VAL A 1 81 ? 15.261 3.209 -12.644 1.00 92.62 81 VAL A N 1
ATOM 597 C CA . VAL A 1 81 ? 14.125 3.719 -11.861 1.00 92.62 81 VAL A CA 1
ATOM 598 C C . VAL A 1 81 ? 13.984 5.231 -12.033 1.00 92.62 81 VAL A C 1
ATOM 600 O O . VAL A 1 81 ? 12.905 5.715 -12.374 1.00 92.62 81 VAL A O 1
ATOM 603 N N . ASN A 1 82 ? 15.071 5.986 -11.864 1.00 92.75 82 ASN A N 1
ATOM 604 C CA . ASN A 1 82 ? 15.063 7.443 -11.983 1.00 92.75 82 ASN A CA 1
ATOM 605 C C . ASN A 1 82 ? 14.684 7.918 -13.386 1.00 92.75 82 ASN A C 1
ATOM 607 O O . ASN A 1 82 ? 13.879 8.840 -13.516 1.00 92.75 82 ASN A O 1
ATOM 611 N N . ALA A 1 83 ? 15.196 7.258 -14.427 1.00 91.25 83 ALA A N 1
ATOM 612 C CA . ALA A 1 83 ? 14.861 7.587 -15.808 1.00 91.25 83 ALA A CA 1
ATOM 613 C C . ALA A 1 83 ? 13.350 7.488 -16.089 1.00 91.25 83 ALA A C 1
ATOM 615 O O . ALA A 1 83 ? 12.817 8.275 -16.869 1.00 91.25 83 ALA A O 1
ATOM 616 N N . LEU A 1 84 ? 12.656 6.546 -15.442 1.00 90.50 84 LEU A N 1
ATOM 617 C CA . LEU A 1 84 ? 11.226 6.319 -15.647 1.00 90.50 84 LEU A CA 1
ATOM 618 C C . LEU A 1 84 ? 10.339 7.149 -14.704 1.00 90.50 84 LEU A C 1
ATOM 620 O O . LEU A 1 84 ? 9.296 7.661 -15.118 1.00 90.50 84 LEU A O 1
ATOM 624 N N . CYS A 1 85 ? 10.728 7.263 -13.435 1.00 89.69 85 CYS A N 1
ATOM 625 C CA . CYS A 1 85 ? 9.882 7.811 -12.372 1.00 89.69 85 CYS A CA 1
ATOM 626 C C . CYS A 1 85 ? 10.161 9.279 -12.039 1.00 89.69 85 CYS A C 1
ATOM 628 O O . CYS A 1 85 ? 9.296 9.948 -11.465 1.00 89.69 85 CYS A O 1
ATOM 630 N N . ARG A 1 86 ? 11.350 9.791 -12.371 1.00 85.25 86 ARG A N 1
ATOM 631 C CA . ARG A 1 86 ? 11.786 11.159 -12.054 1.00 85.25 86 ARG A CA 1
ATOM 632 C C . ARG A 1 86 ? 12.507 11.832 -13.240 1.00 85.25 86 ARG A C 1
ATOM 634 O O . ARG A 1 86 ? 13.599 12.369 -13.056 1.00 85.25 86 ARG A O 1
ATOM 641 N N . PRO A 1 87 ? 11.938 11.854 -14.461 1.00 77.25 87 PRO A N 1
ATOM 642 C CA . PRO A 1 87 ? 12.571 12.566 -15.567 1.00 77.25 87 PRO A CA 1
ATOM 643 C C . PRO A 1 87 ? 12.588 14.079 -15.286 1.00 77.25 87 PRO A C 1
ATOM 645 O O . PRO A 1 87 ? 11.540 14.691 -15.094 1.00 77.25 87 PRO A O 1
ATOM 648 N N . GLY A 1 88 ? 13.776 14.689 -15.261 1.00 73.31 88 GLY A N 1
ATOM 649 C CA . GLY A 1 88 ? 13.930 16.144 -15.105 1.00 73.31 88 GLY A CA 1
ATOM 650 C C . GLY A 1 88 ? 13.717 16.689 -13.685 1.00 73.31 88 GLY A C 1
ATOM 651 O O . GLY A 1 88 ? 13.633 17.901 -13.509 1.00 73.31 88 GLY A O 1
ATOM 652 N N . VAL A 1 89 ? 13.654 15.818 -12.677 1.00 79.75 89 VAL A N 1
ATOM 653 C CA . VAL A 1 89 ? 13.614 16.173 -11.248 1.00 79.75 89 VAL A CA 1
ATOM 654 C C . VAL A 1 89 ? 14.754 15.474 -10.514 1.00 79.75 89 VAL A C 1
ATOM 656 O O . VAL A 1 89 ? 15.381 14.566 -11.059 1.00 79.75 89 VAL A O 1
ATOM 659 N N . ALA A 1 90 ? 15.038 15.898 -9.279 1.00 82.56 90 ALA A N 1
ATOM 660 C CA . ALA A 1 90 ? 15.996 15.196 -8.433 1.00 82.56 90 ALA A CA 1
ATOM 661 C C . ALA A 1 90 ? 15.590 13.716 -8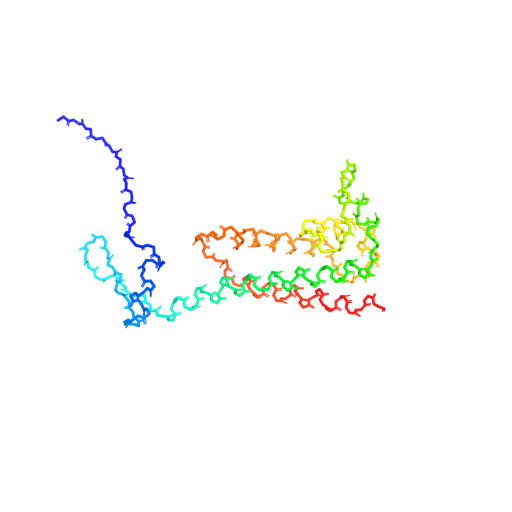.315 1.00 82.56 90 ALA A C 1
ATOM 663 O O . ALA A 1 90 ? 14.467 13.395 -7.916 1.00 82.56 90 ALA A O 1
ATOM 664 N N . GLY A 1 91 ? 16.492 12.829 -8.733 1.00 84.12 91 GLY A N 1
ATOM 665 C CA . GLY A 1 91 ? 16.297 11.391 -8.627 1.00 84.12 91 GLY A CA 1
ATOM 666 C C . GLY A 1 91 ? 16.387 10.914 -7.179 1.00 84.12 91 GLY A C 1
ATOM 667 O O . GLY A 1 91 ? 16.933 11.603 -6.319 1.00 84.12 91 GLY A O 1
ATOM 668 N N . ILE A 1 92 ? 15.879 9.712 -6.928 1.00 88.62 92 ILE A N 1
ATOM 669 C CA . ILE A 1 92 ? 16.082 9.015 -5.660 1.00 88.62 92 ILE A CA 1
ATOM 670 C C . ILE A 1 92 ? 17.525 8.516 -5.552 1.00 88.62 92 ILE A C 1
ATOM 672 O O . ILE A 1 92 ? 18.113 8.073 -6.549 1.00 88.62 92 ILE A O 1
ATOM 676 N N . SER A 1 93 ? 18.081 8.570 -4.342 1.00 89.38 93 SER A N 1
ATOM 677 C CA . SER A 1 93 ? 19.446 8.102 -4.050 1.00 89.38 93 SER A CA 1
ATOM 678 C C . SER A 1 93 ? 19.478 6.664 -3.530 1.00 89.38 93 SER A C 1
ATOM 680 O O . SER A 1 93 ? 20.520 6.009 -3.572 1.00 89.38 93 SER A O 1
ATOM 682 N N . SER A 1 94 ? 18.337 6.153 -3.069 1.00 91.31 94 SER A N 1
ATOM 683 C CA . SER A 1 94 ? 18.192 4.807 -2.522 1.00 91.31 94 SER A CA 1
ATOM 684 C C . SER A 1 94 ? 16.833 4.194 -2.857 1.00 91.31 94 SER A C 1
ATOM 686 O O . SER A 1 94 ? 15.868 4.885 -3.179 1.00 91.31 94 SER A O 1
ATOM 688 N N . ALA A 1 95 ? 16.744 2.868 -2.756 1.00 90.19 95 ALA A N 1
ATOM 689 C CA . ALA A 1 95 ? 15.494 2.140 -2.951 1.00 90.19 95 ALA A CA 1
ATOM 690 C C . ALA A 1 95 ? 14.420 2.475 -1.899 1.00 90.19 95 ALA A C 1
ATOM 692 O O . ALA A 1 95 ? 13.231 2.319 -2.171 1.00 90.19 95 ALA A O 1
ATOM 693 N N . ASP A 1 96 ? 14.829 2.928 -0.713 1.00 91.75 96 ASP A N 1
ATOM 694 C CA . ASP A 1 96 ? 13.927 3.262 0.393 1.00 91.75 96 ASP A CA 1
ATOM 695 C C . ASP A 1 96 ? 13.178 4.581 0.182 1.00 91.75 96 ASP A C 1
ATOM 697 O O . ASP A 1 96 ? 12.134 4.802 0.788 1.00 91.75 96 ASP A O 1
ATOM 701 N N . GLU A 1 97 ? 13.663 5.423 -0.730 1.00 92.88 97 GLU A N 1
ATOM 702 C CA . GLU A 1 97 ? 12.980 6.643 -1.167 1.00 92.88 97 GLU A CA 1
ATOM 703 C C . GLU A 1 97 ? 11.888 6.368 -2.216 1.00 92.88 97 GLU A C 1
ATOM 705 O O . GLU A 1 97 ? 11.165 7.287 -2.611 1.00 92.88 97 GLU A O 1
ATOM 710 N N . MET A 1 98 ? 11.748 5.120 -2.687 1.00 93.62 98 MET A N 1
ATOM 711 C CA . MET A 1 98 ? 10.679 4.758 -3.616 1.00 93.62 98 MET A CA 1
ATOM 712 C C . MET A 1 98 ? 9.314 4.838 -2.933 1.00 93.62 98 MET A C 1
ATOM 714 O O . MET A 1 98 ? 9.064 4.224 -1.895 1.00 93.62 98 MET A O 1
ATOM 718 N N . SER A 1 99 ? 8.403 5.561 -3.575 1.00 92.62 99 SER A N 1
ATOM 719 C CA . SER A 1 99 ? 6.994 5.607 -3.211 1.00 92.62 99 SER A CA 1
ATOM 720 C C . SER A 1 99 ? 6.212 4.470 -3.872 1.00 92.62 99 SER A C 1
ATOM 722 O O . SER A 1 99 ? 6.630 3.891 -4.877 1.00 92.62 99 SER A O 1
ATOM 724 N N . PHE A 1 100 ? 5.000 4.215 -3.375 1.00 92.94 100 PHE A N 1
ATOM 725 C CA . PHE A 1 100 ? 4.088 3.252 -3.997 1.00 92.94 100 PHE A CA 1
ATOM 726 C C . PHE A 1 100 ? 3.804 3.569 -5.479 1.00 92.94 100 PHE A C 1
ATOM 728 O O . PHE A 1 100 ? 3.704 2.664 -6.307 1.00 92.94 100 PHE A O 1
ATOM 735 N N . GLY A 1 101 ? 3.735 4.860 -5.825 1.00 92.69 101 GLY A N 1
ATOM 736 C CA . GLY A 1 101 ? 3.549 5.312 -7.205 1.00 92.69 101 GLY A CA 1
ATOM 737 C C . GLY A 1 101 ? 4.743 5.001 -8.110 1.00 92.69 101 GLY A C 1
ATOM 738 O O . GLY A 1 101 ? 4.552 4.744 -9.297 1.00 92.69 101 GLY A O 1
ATOM 739 N N . ASP A 1 102 ? 5.960 4.954 -7.561 1.00 94.50 102 ASP A N 1
ATOM 740 C CA . ASP A 1 102 ? 7.152 4.578 -8.326 1.00 94.50 102 ASP A CA 1
ATOM 741 C C . ASP A 1 102 ? 7.098 3.096 -8.709 1.00 94.50 102 ASP A C 1
ATOM 743 O O . ASP A 1 102 ? 7.364 2.753 -9.862 1.00 94.50 102 ASP A O 1
ATOM 747 N N . TYR A 1 103 ? 6.660 2.223 -7.794 1.00 95.38 103 TYR A N 1
ATOM 748 C CA . TYR A 1 103 ? 6.457 0.808 -8.115 1.00 95.38 103 TYR A CA 1
ATOM 749 C C . TYR A 1 103 ? 5.410 0.619 -9.208 1.00 95.38 103 TYR A C 1
ATOM 751 O O . TYR A 1 103 ? 5.642 -0.122 -10.163 1.00 95.38 103 TYR A O 1
ATOM 759 N N . GLN A 1 104 ? 4.270 1.304 -9.087 1.00 94.31 104 GLN A N 1
ATOM 760 C CA . GLN A 1 104 ? 3.196 1.231 -10.071 1.00 94.31 104 GLN A CA 1
ATOM 761 C C . GLN A 1 104 ? 3.695 1.657 -11.455 1.00 94.31 104 GLN A C 1
ATOM 763 O O . GLN A 1 104 ? 3.522 0.913 -12.416 1.00 94.31 104 GLN A O 1
ATOM 768 N N . ARG A 1 105 ? 4.415 2.780 -11.548 1.00 94.75 105 ARG A N 1
ATOM 769 C CA . ARG A 1 105 ? 4.945 3.288 -12.820 1.00 94.75 105 ARG A CA 1
ATOM 770 C C . ARG A 1 105 ? 5.946 2.335 -13.477 1.00 94.75 105 ARG A C 1
ATOM 772 O O . ARG A 1 105 ? 5.939 2.185 -14.698 1.00 94.75 105 ARG A O 1
ATOM 779 N N . ILE A 1 106 ? 6.787 1.673 -12.681 1.00 95.44 106 ILE A N 1
ATOM 780 C CA . ILE A 1 106 ? 7.724 0.652 -13.171 1.00 95.44 106 ILE A CA 1
ATOM 781 C C . ILE A 1 106 ? 6.968 -0.557 -13.718 1.00 95.44 106 ILE A C 1
ATOM 783 O O . ILE A 1 106 ? 7.254 -1.005 -14.824 1.00 95.44 106 ILE A O 1
ATOM 787 N N . LEU A 1 107 ? 5.992 -1.071 -12.971 1.00 95.06 107 LEU A N 1
ATOM 788 C CA . LEU A 1 107 ? 5.230 -2.261 -13.358 1.00 95.06 107 LEU A CA 1
ATOM 789 C C . LEU A 1 107 ? 4.248 -1.983 -14.514 1.00 95.06 107 LEU A C 1
ATOM 791 O O . LEU A 1 107 ? 3.896 -2.887 -15.272 1.00 95.06 107 LEU A O 1
ATOM 795 N N . GLU A 1 108 ? 3.825 -0.731 -14.686 1.00 95.44 108 GLU A N 1
ATOM 796 C CA . GLU A 1 108 ? 3.034 -0.266 -15.827 1.00 95.44 108 GLU A CA 1
ATOM 797 C C . GLU A 1 108 ? 3.848 -0.169 -17.119 1.00 95.44 108 GLU A C 1
ATOM 799 O O . GLU A 1 108 ? 3.267 -0.206 -18.205 1.00 95.44 108 GLU A O 1
ATOM 804 N N . ASN A 1 109 ? 5.174 -0.066 -17.045 1.00 95.69 109 ASN A N 1
ATOM 805 C CA . ASN A 1 109 ? 6.003 -0.029 -18.239 1.00 95.69 109 ASN A CA 1
ATOM 806 C C . ASN A 1 109 ? 6.103 -1.443 -18.859 1.00 95.69 109 ASN A C 1
ATOM 808 O O . ASN A 1 109 ? 6.584 -2.361 -18.191 1.00 95.69 109 ASN A O 1
ATOM 812 N N . PRO A 1 110 ? 5.682 -1.649 -20.126 1.00 95.56 110 PRO A N 1
ATOM 813 C CA . PRO A 1 110 ? 5.698 -2.970 -20.759 1.00 95.56 110 PRO A CA 1
ATOM 814 C C . PRO A 1 110 ? 7.090 -3.608 -20.837 1.00 95.56 110 PRO A C 1
ATOM 816 O O . PRO A 1 110 ? 7.214 -4.808 -20.606 1.00 95.56 110 PRO A O 1
ATOM 819 N N . ASP A 1 111 ? 8.131 -2.816 -21.102 1.00 94.81 111 ASP A N 1
ATOM 820 C CA . ASP A 1 111 ? 9.505 -3.309 -21.238 1.00 94.81 111 ASP A CA 1
ATOM 821 C C . ASP A 1 111 ? 10.065 -3.754 -19.883 1.00 94.81 111 ASP A C 1
ATOM 823 O O . ASP A 1 111 ? 10.690 -4.810 -19.761 1.00 94.81 111 ASP A O 1
ATOM 827 N N . LYS A 1 112 ? 9.799 -2.972 -18.828 1.00 94.75 112 LYS A N 1
ATOM 828 C CA . LYS A 1 112 ? 10.179 -3.331 -17.456 1.00 94.75 112 LYS A CA 1
ATOM 829 C C . LYS A 1 112 ? 9.397 -4.549 -16.970 1.00 94.75 112 LYS A C 1
ATOM 831 O O . LYS A 1 112 ? 9.997 -5.449 -16.391 1.00 94.75 112 LYS A O 1
ATOM 836 N N . TRP A 1 113 ? 8.101 -4.629 -17.268 1.00 95.25 113 TRP A N 1
ATOM 837 C CA . TRP A 1 113 ? 7.288 -5.808 -16.968 1.00 95.25 113 TRP A CA 1
ATOM 838 C C . TRP A 1 113 ? 7.815 -7.068 -17.663 1.00 95.25 113 TRP A C 1
ATOM 840 O O . TRP A 1 113 ? 7.957 -8.108 -17.023 1.00 95.25 113 TRP A O 1
ATOM 850 N N . ALA A 1 114 ? 8.164 -6.977 -18.950 1.00 93.56 114 ALA A N 1
ATOM 851 C CA . ALA A 1 114 ? 8.733 -8.095 -19.698 1.00 93.56 114 ALA A CA 1
ATOM 852 C C . ALA A 1 114 ? 10.058 -8.581 -19.087 1.00 93.56 114 ALA A C 1
ATOM 854 O O . ALA A 1 114 ? 10.273 -9.788 -18.981 1.00 93.56 114 ALA A O 1
ATOM 855 N N . LYS A 1 115 ? 10.907 -7.661 -18.603 1.00 92.44 115 LYS A N 1
ATOM 856 C CA . LYS A 1 115 ? 12.168 -7.991 -17.912 1.00 92.44 115 LYS A CA 1
ATOM 857 C C . LYS A 1 115 ? 11.954 -8.787 -16.616 1.00 92.44 115 LYS A C 1
ATOM 859 O O 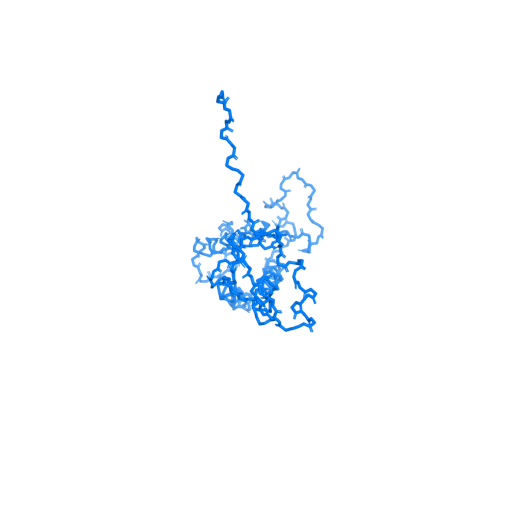. LYS A 1 115 ? 12.833 -9.555 -16.244 1.00 92.44 115 LYS A O 1
ATOM 864 N N . LEU A 1 116 ? 10.805 -8.642 -15.945 1.00 91.56 116 LEU A N 1
ATOM 865 C CA . LEU A 1 116 ? 10.474 -9.435 -14.752 1.00 91.56 116 LEU A CA 1
ATOM 866 C C . LEU A 1 116 ? 10.140 -10.899 -15.072 1.00 91.56 116 LEU A C 1
ATOM 868 O O . LEU A 1 116 ? 10.171 -11.734 -14.172 1.00 91.56 116 LEU A O 1
ATOM 872 N N . GLY A 1 117 ? 9.783 -11.220 -16.321 1.00 90.44 117 GLY A N 1
ATOM 873 C CA . GLY A 1 117 ? 9.468 -12.590 -16.739 1.00 90.44 117 GLY A CA 1
ATOM 874 C C . GLY A 1 117 ? 8.212 -13.186 -16.089 1.00 90.44 117 GLY A C 1
ATOM 875 O O . GLY A 1 117 ? 8.034 -14.404 -16.079 1.00 90.44 117 GLY A O 1
ATOM 876 N N . TRP A 1 118 ? 7.332 -12.360 -15.517 1.00 92.19 118 TRP A N 1
ATOM 877 C CA . TRP A 1 118 ? 6.137 -12.844 -14.828 1.00 92.19 118 TRP A CA 1
ATOM 878 C C . TRP A 1 118 ? 5.100 -13.380 -15.815 1.00 92.19 118 TRP A C 1
ATOM 880 O O . TRP A 1 118 ? 4.638 -12.663 -16.700 1.00 92.19 118 TRP A O 1
ATOM 890 N N . GLN A 1 119 ? 4.654 -14.619 -15.601 1.00 90.81 119 GLN A N 1
ATOM 891 C CA . GLN A 1 119 ? 3.534 -15.236 -16.328 1.00 90.81 119 GLN A CA 1
ATOM 892 C C . GLN A 1 119 ? 2.174 -14.748 -15.797 1.00 90.81 119 GLN A C 1
ATOM 894 O O . GLN A 1 119 ? 1.280 -15.532 -15.479 1.00 90.81 119 GLN A O 1
ATOM 899 N N . LEU A 1 120 ? 2.036 -13.434 -15.640 1.00 92.56 120 LEU A N 1
ATOM 900 C CA . LEU A 1 120 ? 0.834 -12.769 -15.155 1.00 92.56 120 LEU A CA 1
ATOM 901 C C . LEU A 1 120 ? 0.348 -11.767 -16.194 1.00 92.56 120 LEU A C 1
ATOM 903 O O . LEU A 1 120 ? 1.149 -11.098 -16.849 1.00 92.56 120 LEU A O 1
ATOM 907 N N . ASP A 1 121 ? -0.970 -11.609 -16.285 1.00 94.62 121 ASP A N 1
ATOM 908 C CA . ASP A 1 121 ? -1.546 -10.508 -17.046 1.00 94.62 121 ASP A CA 1
ATOM 909 C C . ASP A 1 121 ? -1.226 -9.172 -16.358 1.00 94.62 121 ASP A C 1
ATOM 911 O O . ASP A 1 121 ? -1.656 -8.909 -15.227 1.00 94.62 121 ASP A O 1
ATOM 915 N N . ARG A 1 122 ? -0.463 -8.324 -17.057 1.00 95.62 122 ARG A N 1
ATOM 916 C CA . ARG A 1 122 ? -0.017 -7.017 -16.558 1.00 95.62 122 ARG A CA 1
ATOM 917 C C . ARG A 1 122 ? -1.198 -6.123 -16.208 1.00 95.62 122 ARG A C 1
ATOM 919 O O . ARG A 1 122 ? -1.205 -5.522 -15.139 1.00 95.62 122 ARG A O 1
ATOM 926 N N . GLY A 1 123 ? -2.205 -6.050 -17.080 1.00 95.62 123 GLY A N 1
ATOM 927 C CA . GLY A 1 123 ? -3.362 -5.172 -16.882 1.00 95.62 123 GLY A CA 1
ATOM 928 C C . GLY A 1 123 ? -4.132 -5.513 -15.606 1.00 95.62 123 GLY A C 1
ATOM 929 O O . GLY A 1 123 ? -4.420 -4.640 -14.788 1.00 95.62 123 GLY A O 1
ATOM 930 N N . THR A 1 124 ? -4.389 -6.801 -15.386 1.00 95.12 124 THR A N 1
ATOM 931 C CA . THR A 1 124 ? -5.045 -7.318 -14.181 1.00 95.12 124 THR A CA 1
ATOM 932 C C . THR A 1 124 ? -4.214 -7.057 -12.930 1.00 95.12 124 THR A C 1
ATOM 934 O O . THR A 1 124 ? -4.772 -6.699 -11.891 1.00 95.12 124 THR A O 1
ATOM 937 N N . PHE A 1 125 ? -2.890 -7.223 -13.005 1.00 95.25 125 PHE A N 1
ATOM 938 C CA . PHE A 1 125 ? -2.012 -6.948 -11.871 1.00 95.25 125 PHE A CA 1
ATOM 939 C C . PHE A 1 125 ? -2.018 -5.462 -11.498 1.00 95.25 125 PHE A C 1
ATOM 941 O O . PHE A 1 125 ? -2.223 -5.134 -10.331 1.00 95.25 125 PHE A O 1
ATOM 948 N N . ILE A 1 126 ? -1.864 -4.567 -12.479 1.00 95.19 126 ILE A N 1
ATOM 949 C CA . ILE A 1 126 ? -1.892 -3.118 -12.250 1.00 95.19 126 ILE A CA 1
ATOM 950 C C . ILE A 1 126 ? -3.239 -2.675 -11.691 1.00 95.19 126 ILE A C 1
ATOM 952 O O . ILE A 1 126 ? -3.263 -1.937 -10.714 1.00 95.19 126 ILE A O 1
ATOM 956 N N . LYS A 1 127 ? -4.358 -3.191 -12.211 1.00 94.81 127 LYS A N 1
ATOM 957 C CA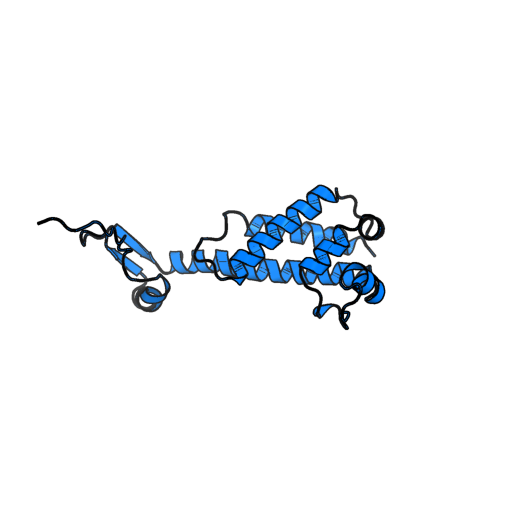 . LYS A 1 127 ? -5.685 -2.888 -11.658 1.00 94.81 127 LYS A CA 1
ATOM 958 C C . LYS A 1 127 ? -5.790 -3.252 -10.172 1.00 94.81 127 LYS A C 1
ATOM 960 O O . LYS A 1 127 ? -6.322 -2.481 -9.384 1.00 94.81 127 LYS A O 1
ATOM 965 N N . ARG A 1 128 ? -5.258 -4.412 -9.772 1.00 92.81 128 ARG A N 1
ATOM 966 C CA . ARG A 1 128 ? -5.223 -4.819 -8.355 1.00 92.81 128 ARG A CA 1
ATOM 967 C C . ARG A 1 128 ? -4.300 -3.937 -7.521 1.00 92.81 128 ARG A C 1
ATOM 969 O O . ARG A 1 128 ? -4.594 -3.700 -6.355 1.00 92.81 128 ARG A O 1
ATOM 976 N N . LEU A 1 129 ? -3.187 -3.488 -8.093 1.00 94.38 129 LEU A N 1
ATOM 977 C CA . LEU A 1 129 ? -2.268 -2.575 -7.425 1.00 94.38 129 LEU A CA 1
ATOM 978 C C . LEU A 1 129 ? -2.917 -1.199 -7.203 1.00 94.38 129 LEU A C 1
ATOM 980 O O . LEU A 1 129 ? -2.736 -0.617 -6.137 1.00 94.38 129 LEU A O 1
ATOM 984 N N . ASP A 1 130 ? -3.730 -0.739 -8.157 1.00 93.38 130 ASP A N 1
ATOM 985 C CA . ASP A 1 130 ? -4.519 0.494 -8.068 1.00 93.38 130 ASP A CA 1
ATOM 986 C C . ASP A 1 130 ? -5.571 0.416 -6.950 1.00 93.38 130 ASP A C 1
ATOM 988 O O . ASP A 1 130 ? -5.619 1.290 -6.091 1.00 93.38 130 ASP A O 1
ATOM 992 N N . GLU A 1 131 ? -6.315 -0.698 -6.861 1.00 91.81 131 GLU A N 1
ATOM 993 C CA . GLU A 1 131 ? -7.246 -0.945 -5.743 1.00 91.81 131 GLU A CA 1
ATOM 994 C C . GLU A 1 131 ? -6.539 -0.856 -4.378 1.00 91.81 131 GLU A C 1
ATOM 996 O O . GLU A 1 131 ? -7.099 -0.361 -3.401 1.00 91.81 131 GLU A O 1
ATOM 1001 N N . VAL A 1 132 ? -5.295 -1.338 -4.291 1.00 91.38 132 VAL A N 1
ATOM 1002 C CA . VAL A 1 132 ? -4.507 -1.271 -3.054 1.00 91.38 132 VAL A CA 1
ATOM 1003 C C . VAL A 1 132 ? -3.978 0.135 -2.782 1.00 91.38 132 VAL A C 1
ATOM 1005 O O . VAL A 1 132 ? -3.882 0.517 -1.616 1.00 91.38 132 VAL A O 1
ATOM 1008 N N . ARG A 1 133 ? -3.657 0.920 -3.815 1.00 91.19 133 ARG A N 1
ATOM 1009 C CA . ARG A 1 133 ? -3.290 2.332 -3.650 1.00 91.19 133 ARG A CA 1
ATOM 1010 C C . ARG A 1 133 ? -4.423 3.103 -2.979 1.00 91.19 133 ARG A C 1
ATOM 1012 O O . ARG A 1 133 ? -4.155 3.866 -2.054 1.00 91.19 133 ARG A O 1
ATOM 1019 N N . ASP A 1 134 ? -5.657 2.880 -3.418 1.00 89.12 134 ASP A N 1
ATOM 1020 C CA . ASP A 1 134 ? -6.826 3.577 -2.881 1.00 89.12 134 ASP A CA 1
ATOM 1021 C C . ASP A 1 134 ? -7.054 3.189 -1.413 1.00 89.12 134 ASP A C 1
ATOM 1023 O O . ASP A 1 134 ? -7.067 4.058 -0.545 1.00 89.12 134 ASP A O 1
ATOM 1027 N N . VAL A 1 135 ? -7.033 1.885 -1.106 1.00 87.94 135 VAL A N 1
ATOM 1028 C CA . VAL A 1 135 ? -7.072 1.381 0.280 1.00 87.94 135 VAL A CA 1
ATOM 1029 C C . VAL A 1 135 ? -5.948 1.969 1.134 1.00 87.94 135 VAL A C 1
ATOM 1031 O O . VAL A 1 135 ? -6.169 2.341 2.285 1.00 87.94 135 VAL A O 1
ATOM 1034 N N . ARG A 1 136 ? -4.719 2.036 0.607 1.00 89.38 136 ARG A N 1
ATOM 1035 C CA . ARG A 1 136 ? -3.591 2.635 1.324 1.00 89.38 136 ARG A CA 1
ATOM 1036 C C . ARG A 1 136 ? -3.894 4.084 1.663 1.00 89.38 136 ARG A C 1
ATOM 1038 O O . ARG A 1 136 ? -3.599 4.490 2.779 1.00 89.38 136 ARG A O 1
ATOM 1045 N N . ASN A 1 137 ? -4.411 4.858 0.718 1.00 86.94 137 ASN A N 1
ATOM 1046 C CA . ASN A 1 137 ? -4.712 6.261 0.959 1.00 86.94 137 ASN A CA 1
ATOM 1047 C C . ASN A 1 137 ? -5.784 6.394 2.045 1.00 86.94 137 ASN A C 1
ATOM 1049 O O . ASN A 1 137 ? -5.566 7.143 2.992 1.00 86.94 137 ASN A O 1
ATOM 1053 N N . ASP A 1 138 ? -6.850 5.598 1.985 1.00 84.19 138 ASP A N 1
ATOM 1054 C CA . ASP A 1 138 ? -7.908 5.600 3.002 1.00 84.19 138 ASP A CA 1
ATOM 1055 C C . ASP A 1 138 ? -7.368 5.273 4.404 1.00 84.19 138 ASP A C 1
ATOM 1057 O O . ASP A 1 138 ? -7.618 6.005 5.365 1.00 84.19 138 ASP A O 1
ATOM 1061 N N . VAL A 1 139 ? -6.559 4.211 4.512 1.00 84.12 139 VAL A N 1
ATOM 1062 C CA . VAL A 1 139 ? -5.949 3.773 5.777 1.00 84.12 139 VAL A CA 1
ATOM 1063 C C . VAL A 1 139 ? -4.944 4.805 6.302 1.00 84.12 139 VAL A C 1
ATOM 1065 O O . VAL A 1 139 ? -4.915 5.080 7.498 1.00 84.12 139 VAL A O 1
ATOM 1068 N N . MET A 1 140 ? -4.120 5.396 5.432 1.00 80.75 140 MET A N 1
ATOM 1069 C CA . MET A 1 140 ? -3.090 6.375 5.820 1.00 80.75 140 MET A CA 1
ATOM 1070 C C . MET A 1 140 ? -3.677 7.741 6.185 1.00 80.75 140 MET A C 1
ATOM 1072 O O . MET A 1 140 ? -3.083 8.465 6.982 1.00 80.75 140 MET A O 1
ATOM 1076 N N . HIS A 1 141 ? -4.831 8.098 5.619 1.00 78.94 141 HIS A N 1
ATOM 1077 C CA . HIS A 1 141 ? -5.561 9.316 5.964 1.00 78.94 141 HIS A CA 1
ATOM 1078 C C . HIS A 1 141 ? -6.480 9.149 7.182 1.00 78.94 141 HIS A C 1
ATOM 1080 O O . HIS A 1 141 ? -7.182 10.100 7.517 1.00 78.94 141 HIS A O 1
ATOM 1086 N N . PHE A 1 142 ? -6.456 7.989 7.859 1.00 70.25 142 PHE A N 1
ATOM 1087 C CA . PHE A 1 142 ? -7.321 7.672 9.003 1.00 70.25 142 PHE A CA 1
ATOM 1088 C C . PHE A 1 142 ? -8.784 8.044 8.730 1.00 70.25 142 PHE A C 1
ATOM 1090 O O . PHE A 1 142 ? -9.439 8.693 9.548 1.00 70.25 142 PHE A O 1
ATOM 1097 N N . ASN A 1 143 ? -9.274 7.681 7.542 1.00 70.44 143 ASN A N 1
ATOM 1098 C CA . ASN A 1 143 ? -10.652 7.959 7.164 1.00 70.44 143 ASN A CA 1
ATOM 1099 C C . ASN A 1 143 ? -11.600 7.301 8.198 1.00 70.44 143 ASN A C 1
ATOM 1101 O O . ASN A 1 143 ? -11.395 6.129 8.523 1.00 70.44 143 ASN A O 1
ATOM 1105 N N . PRO A 1 144 ? -12.600 8.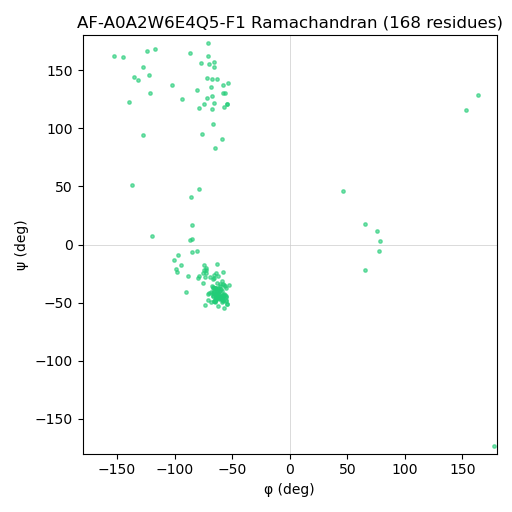022 8.750 1.00 63.75 144 PRO A N 1
ATOM 1106 C CA . PRO A 1 144 ? -13.571 7.449 9.688 1.00 63.75 144 PRO A CA 1
ATOM 1107 C C . PRO A 1 144 ? -14.433 6.339 9.076 1.00 63.75 144 PRO A C 1
ATOM 1109 O O . PRO A 1 144 ? -15.068 5.588 9.819 1.00 63.75 144 PRO A O 1
ATOM 1112 N N . ASP A 1 145 ? -14.482 6.240 7.745 1.00 71.31 145 ASP A N 1
ATOM 1113 C CA . ASP A 1 145 ? -15.161 5.143 7.071 1.00 71.31 145 ASP A CA 1
ATOM 1114 C C . ASP A 1 145 ? -14.417 3.813 7.299 1.00 71.31 145 ASP A C 1
ATOM 1116 O O . ASP A 1 145 ? -13.190 3.751 7.180 1.00 71.31 145 ASP A O 1
ATOM 1120 N N . PRO A 1 146 ? -15.138 2.719 7.605 1.00 69.81 146 PRO A N 1
ATOM 1121 C CA . PRO A 1 146 ? -14.512 1.428 7.832 1.00 69.81 146 PRO A CA 1
ATOM 1122 C C . PRO A 1 146 ? -13.819 0.931 6.562 1.00 69.81 146 PRO A C 1
ATOM 1124 O O . PRO A 1 146 ? -14.339 1.060 5.449 1.00 69.81 146 PRO A O 1
ATOM 1127 N N . VAL A 1 147 ? -12.662 0.291 6.741 1.00 77.50 147 VAL A N 1
ATOM 1128 C CA . VAL A 1 147 ? -11.942 -0.353 5.640 1.00 77.50 147 VAL A CA 1
ATOM 1129 C C . VAL A 1 147 ? -12.876 -1.371 4.966 1.00 77.50 147 VAL A C 1
ATOM 1131 O O . VAL A 1 147 ? -13.453 -2.213 5.659 1.00 77.50 147 VAL A O 1
ATOM 1134 N N . PRO A 1 148 ? -13.027 -1.360 3.624 1.00 81.12 148 PRO A N 1
ATOM 1135 C CA . PRO A 1 148 ? -13.957 -2.254 2.945 1.00 81.12 148 PRO A CA 1
ATOM 1136 C C . PRO A 1 148 ? -13.734 -3.724 3.309 1.00 81.12 148 PRO A C 1
ATOM 1138 O O . PRO A 1 148 ? -12.596 -4.211 3.368 1.00 81.12 148 PRO A O 1
ATOM 1141 N N . SER A 1 149 ? -14.826 -4.463 3.503 1.00 79.88 149 SER A N 1
ATOM 1142 C CA . SER A 1 149 ? -14.752 -5.867 3.906 1.00 79.88 149 SER A CA 1
ATOM 1143 C C . SER A 1 149 ? -13.950 -6.710 2.902 1.00 79.88 149 SER A C 1
ATOM 1145 O O . SER A 1 149 ? -14.037 -6.572 1.680 1.00 79.88 149 SER A O 1
ATOM 1147 N N . GLY A 1 150 ? -13.099 -7.597 3.423 1.00 83.31 150 GLY A N 1
ATOM 1148 C CA . GLY A 1 150 ? -12.230 -8.444 2.602 1.00 83.31 150 GLY A CA 1
ATOM 1149 C C . GLY A 1 150 ? -10.972 -7.760 2.047 1.00 83.31 150 GLY A C 1
ATOM 1150 O O . GLY A 1 150 ? -10.197 -8.428 1.357 1.00 83.31 150 GLY A O 1
ATOM 1151 N N . THR A 1 151 ? -10.713 -6.492 2.376 1.00 86.44 151 THR A N 1
ATOM 1152 C CA . THR A 1 151 ? -9.473 -5.783 2.010 1.00 86.44 151 THR A CA 1
ATOM 1153 C C . THR A 1 151 ? -8.220 -6.517 2.483 1.00 86.44 151 THR A C 1
ATOM 1155 O O . THR A 1 151 ? -7.325 -6.799 1.687 1.00 86.44 151 THR A O 1
ATOM 1158 N N . THR A 1 152 ? -8.177 -6.936 3.749 1.00 87.12 152 THR A N 1
ATOM 1159 C CA . THR A 1 152 ? -7.035 -7.683 4.309 1.00 87.12 152 THR A CA 1
ATOM 1160 C C . THR A 1 152 ? -6.790 -9.007 3.581 1.00 87.12 152 THR A C 1
ATOM 1162 O O . THR A 1 152 ? -5.645 -9.412 3.377 1.00 87.12 152 THR A O 1
ATOM 1165 N N . ARG A 1 153 ? -7.855 -9.670 3.109 1.00 89.56 153 ARG A N 1
ATOM 1166 C CA . ARG A 1 153 ? -7.753 -10.859 2.252 1.00 89.56 153 ARG A CA 1
ATOM 1167 C C . ARG A 1 153 ? -7.141 -10.509 0.895 1.00 89.56 153 ARG A C 1
ATOM 1169 O O . ARG A 1 153 ? -6.205 -11.189 0.487 1.00 89.56 153 ARG A O 1
ATOM 1176 N N . LYS A 1 154 ? -7.617 -9.458 0.217 1.00 90.81 154 LYS A N 1
ATOM 1177 C CA . LYS A 1 154 ? -7.055 -9.011 -1.073 1.00 90.81 154 LYS A CA 1
ATOM 1178 C C . LYS A 1 154 ? -5.566 -8.667 -0.957 1.00 90.81 154 LYS A C 1
ATOM 1180 O O . LYS A 1 154 ? -4.782 -9.126 -1.785 1.00 90.81 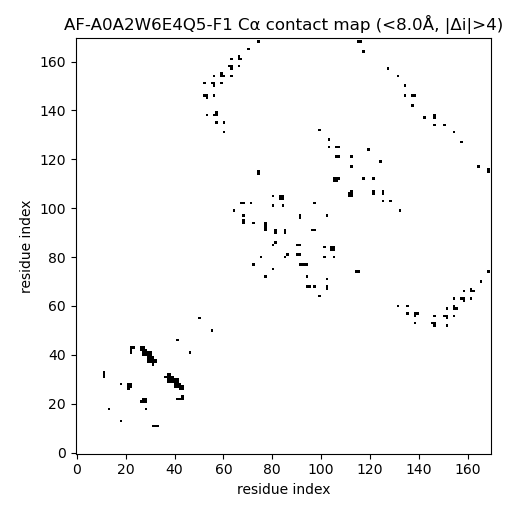154 LYS A O 1
ATOM 1185 N N . LEU A 1 155 ? -5.181 -7.932 0.089 1.00 93.56 155 LEU A N 1
ATOM 1186 C CA . LEU A 1 155 ? -3.786 -7.588 0.378 1.00 93.56 155 LEU A CA 1
ATOM 1187 C C . LEU A 1 155 ? -2.930 -8.844 0.565 1.00 93.56 155 LEU A C 1
ATOM 1189 O O . LEU A 1 155 ? -1.905 -8.987 -0.098 1.00 93.56 155 LEU A O 1
ATOM 1193 N N . ARG A 1 156 ? -3.376 -9.797 1.398 1.00 93.88 156 ARG A N 1
ATOM 1194 C CA . ARG A 1 156 ? -2.666 -11.072 1.596 1.00 93.88 156 ARG A CA 1
ATOM 1195 C C . ARG A 1 156 ? -2.485 -11.850 0.297 1.00 93.88 156 ARG A C 1
ATOM 1197 O O . ARG A 1 156 ? -1.398 -12.369 0.059 1.00 93.88 156 ARG A O 1
ATOM 1204 N N . GLU A 1 157 ? -3.514 -11.935 -0.543 1.00 93.56 157 GLU A N 1
ATOM 1205 C CA . GLU A 1 157 ? -3.404 -12.635 -1.827 1.00 93.56 157 GLU A CA 1
ATOM 1206 C C . GLU A 1 157 ? -2.435 -11.935 -2.786 1.00 93.56 157 GLU A C 1
ATOM 1208 O O . GLU A 1 157 ? -1.611 -12.604 -3.412 1.00 93.56 157 GLU A O 1
ATOM 1213 N N . LEU A 1 158 ? -2.452 -10.600 -2.852 1.00 94.56 158 LEU A N 1
ATOM 1214 C CA . LEU A 1 158 ? -1.485 -9.862 -3.662 1.00 94.56 158 LEU A CA 1
ATOM 1215 C C . LEU A 1 158 ? -0.053 -10.063 -3.150 1.00 94.56 158 LEU A C 1
ATOM 1217 O O . LEU A 1 158 ? 0.830 -10.374 -3.943 1.00 94.56 158 LEU A O 1
ATOM 1221 N N . ILE A 1 159 ? 0.178 -9.984 -1.836 1.00 95.56 159 ILE A N 1
ATOM 1222 C CA . ILE A 1 159 ? 1.493 -10.245 -1.225 1.00 95.56 159 ILE A CA 1
ATOM 1223 C C . ILE A 1 159 ? 1.980 -11.659 -1.561 1.00 95.56 159 ILE A C 1
ATOM 1225 O O . ILE A 1 159 ? 3.146 -11.839 -1.915 1.00 95.56 159 ILE A O 1
ATOM 1229 N N . LYS A 1 160 ? 1.103 -12.671 -1.489 1.00 94.56 160 LYS A N 1
ATOM 1230 C CA . LYS A 1 160 ? 1.443 -14.051 -1.877 1.00 94.56 160 LYS A CA 1
ATOM 1231 C C . LYS A 1 160 ? 1.874 -14.136 -3.340 1.00 94.56 160 LYS A C 1
ATOM 1233 O O . LYS A 1 160 ? 2.863 -14.806 -3.627 1.00 94.56 160 LYS A O 1
ATOM 1238 N N . ILE A 1 161 ? 1.159 -13.466 -4.248 1.00 93.81 161 ILE A N 1
ATOM 1239 C CA . ILE A 1 161 ? 1.515 -13.406 -5.673 1.00 93.81 161 ILE A CA 1
ATOM 1240 C C . ILE A 1 161 ? 2.880 -12.732 -5.838 1.00 93.81 161 ILE A C 1
ATOM 1242 O O . ILE A 1 161 ? 3.785 -13.330 -6.413 1.00 93.81 161 ILE A O 1
ATOM 1246 N N . VAL A 1 162 ? 3.055 -11.538 -5.272 1.00 93.62 162 VAL A N 1
ATOM 1247 C CA . VAL A 1 162 ? 4.294 -10.754 -5.348 1.00 93.62 162 VAL A CA 1
ATOM 1248 C C . VAL A 1 162 ? 5.487 -11.570 -4.848 1.00 93.62 162 VAL A C 1
ATOM 1250 O O . VAL A 1 162 ? 6.482 -11.691 -5.552 1.00 93.62 162 VAL A O 1
ATOM 1253 N N . ARG A 1 163 ? 5.375 -12.232 -3.692 1.00 91.62 163 ARG A N 1
ATOM 1254 C CA . ARG A 1 163 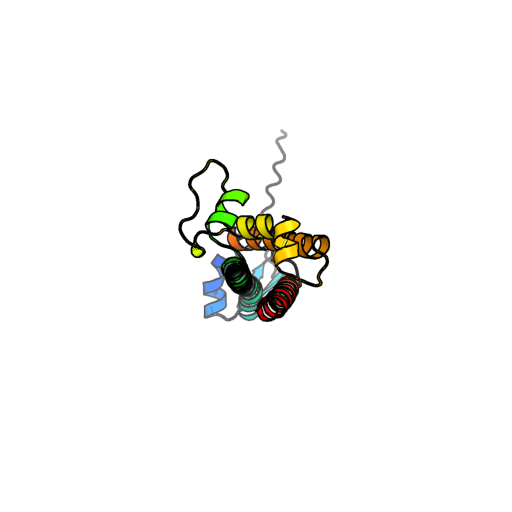? 6.442 -13.095 -3.160 1.00 91.62 163 ARG A CA 1
ATOM 1255 C C . ARG A 1 163 ? 6.735 -14.303 -4.029 1.00 91.62 163 ARG A C 1
ATOM 1257 O O . ARG A 1 163 ? 7.899 -14.628 -4.234 1.00 91.62 163 ARG A O 1
ATOM 1264 N N . ARG A 1 164 ? 5.689 -14.972 -4.519 1.00 91.00 164 ARG A N 1
ATOM 1265 C CA . ARG A 1 164 ? 5.836 -16.138 -5.390 1.00 91.00 164 ARG A CA 1
ATOM 1266 C C . ARG A 1 164 ? 6.659 -15.758 -6.614 1.00 91.00 164 AR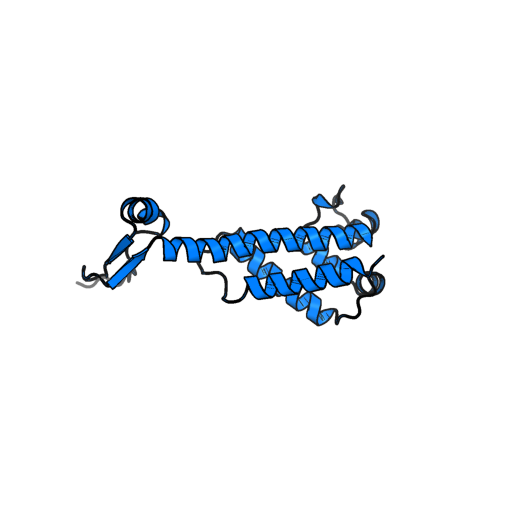G A C 1
ATOM 1268 O O . ARG A 1 164 ? 7.689 -16.367 -6.855 1.00 91.00 164 ARG A O 1
ATOM 1275 N N . TYR A 1 165 ? 6.248 -14.719 -7.329 1.00 88.38 165 TYR A N 1
ATOM 1276 C CA . TYR A 1 165 ? 6.917 -14.290 -8.555 1.00 88.38 165 TYR A CA 1
ATOM 1277 C C . TYR A 1 165 ? 8.243 -13.553 -8.308 1.00 88.38 165 TYR A C 1
ATOM 1279 O O . TYR A 1 165 ? 9.133 -13.615 -9.148 1.00 88.38 165 TYR A O 1
ATOM 1287 N N . GLY A 1 166 ? 8.424 -12.938 -7.137 1.00 80.88 166 GLY A N 1
ATOM 1288 C CA . GLY A 1 166 ? 9.705 -12.377 -6.705 1.00 80.88 166 GLY A CA 1
ATOM 1289 C C . GLY A 1 166 ? 10.774 -13.431 -6.399 1.00 80.88 166 GLY A C 1
ATOM 1290 O O . GLY A 1 166 ? 11.957 -13.163 -6.574 1.00 80.88 166 GLY A O 1
ATOM 1291 N N . ALA A 1 167 ? 10.379 -14.638 -5.983 1.00 65.94 167 ALA A N 1
ATOM 1292 C CA . ALA A 1 167 ? 11.306 -15.745 -5.737 1.00 65.94 167 ALA A CA 1
ATOM 1293 C C . ALA A 1 167 ? 11.763 -16.457 -7.025 1.00 65.94 167 ALA A C 1
ATOM 1295 O O . ALA A 1 167 ? 12.860 -17.008 -7.048 1.00 65.94 167 ALA A O 1
ATOM 1296 N N . PHE A 1 168 ? 10.942 -16.434 -8.082 1.00 53.28 168 PHE A N 1
ATOM 1297 C CA . PHE A 1 168 ? 11.247 -17.044 -9.386 1.00 53.28 168 PHE A CA 1
ATOM 1298 C C . PHE A 1 168 ? 12.060 -16.140 -10.328 1.00 53.28 168 PHE A C 1
ATOM 1300 O O . PHE A 1 168 ? 12.470 -16.596 -11.387 1.00 53.28 168 PHE A O 1
ATOM 1307 N N . GLY A 1 169 ? 12.292 -14.874 -9.962 1.00 49.56 169 GLY A N 1
ATOM 1308 C CA . GLY A 1 169 ? 13.104 -13.923 -10.734 1.00 49.56 169 GLY A CA 1
ATOM 1309 C C . GLY A 1 169 ? 14.615 -14.005 -10.473 1.00 49.56 169 GLY A C 1
ATOM 1310 O O . GLY A 1 169 ? 15.316 -13.039 -10.764 1.00 49.56 169 GLY A O 1
ATOM 1311 N N . LYS A 1 170 ? 15.097 -15.105 -9.876 1.00 44.53 170 LYS A N 1
ATOM 1312 C CA . LYS A 1 170 ? 16.524 -15.410 -9.693 1.00 44.53 170 LYS A CA 1
ATOM 1313 C C . LYS A 1 170 ? 17.000 -16.433 -10.711 1.00 44.53 170 LYS A C 1
ATOM 1315 O O . LYS A 1 170 ? 16.249 -17.405 -10.939 1.00 44.53 170 LYS A O 1
#

Foldseek 3Di:
DDDDDDPPPDDQPDDPVRCVVVQVVPQKDFDADPVRHGPDMDGPVNVVVLCCQLVLLVVLLVLLLVLLLLLCVVQDDQVRLCVQPPVPHDGDPDSVPDDLVSSLSQLPDPVSVVSLVDPDDSVVLSVLSVVSVVLNVCSVVVPPDGRDPCSSVSSVVNSVSSVVSSVVSD

Secondary structure (DSSP, 8-state):
------------S--HHHHHHHHHHHSEEEEEPTTSSEEEEEEHHHHHHHHHHHHHHHHHHHHHHHHHHHHHHHHS-HHHHHHHH-TTSPPPSSGGG--HHHHHHHHHSHHHHHHHT--S-HHHHHHHHHHHHHHHHHHHTT-SSPPPTTHHHHHHHHHHHHHHHHHS--

pLDDT: mean 83.06, std 16.25, range [28.83, 95.69]

Mean predicted aligned error: 9.53 Å

Solvent-accessible surface area (backbone atoms only — not comparable to full-atom values): 10296 Å² total; per-residue (Å²): 136,92,85,77,94,73,90,72,82,79,65,75,92,63,58,73,77,75,44,44,68,48,16,71,75,60,53,41,42,80,39,55,42,99,84,71,48,78,73,48,73,48,37,50,67,58,54,50,52,54,44,51,57,54,53,46,38,52,54,48,51,57,49,39,52,53,53,53,45,53,41,49,61,73,76,44,53,66,66,62,47,25,63,72,70,29,70,96,49,88,56,68,92,51,75,85,71,59,50,75,68,47,54,49,57,47,59,67,32,66,69,56,38,57,73,56,67,63,98,60,63,59,70,64,50,51,53,54,50,50,57,47,51,54,53,48,50,45,63,73,65,65,50,89,66,78,80,62,87,64,46,60,56,52,49,52,53,50,41,52,51,52,52,56,56,51,65,67,64,112